Protein AF-A0A174BM18-F1 (afdb_monomer)

Structure (mmCIF, N/CA/C/O backbone):
data_AF-A0A174BM18-F1
#
_entry.id   AF-A0A174BM18-F1
#
loop_
_atom_site.group_PDB
_atom_site.id
_atom_site.type_symbol
_atom_site.label_atom_id
_atom_site.label_alt_id
_atom_site.label_comp_id
_atom_site.label_asym_id
_atom_site.label_entity_id
_atom_site.label_seq_id
_atom_site.pdbx_PDB_ins_code
_atom_site.Cartn_x
_atom_site.Cartn_y
_atom_site.Cartn_z
_atom_site.occupancy
_atom_site.B_iso_or_equiv
_atom_site.auth_seq_id
_atom_site.auth_comp_id
_atom_site.auth_asym_id
_atom_site.auth_atom_id
_atom_site.pdbx_PDB_model_num
ATOM 1 N N . MET A 1 1 ? 0.375 -16.760 -6.062 1.00 63.59 1 MET A N 1
ATOM 2 C CA . MET A 1 1 ? 1.488 -16.705 -7.031 1.00 63.59 1 MET A CA 1
ATOM 3 C C . MET A 1 1 ? 2.164 -18.057 -6.962 1.00 63.59 1 MET A C 1
ATOM 5 O O . MET A 1 1 ? 2.855 -18.266 -5.986 1.00 63.59 1 MET A O 1
ATOM 9 N N . GLY A 1 2 ? 1.815 -19.009 -7.836 1.00 88.06 2 GLY A N 1
ATOM 10 C CA . GLY A 1 2 ? 2.259 -20.410 -7.737 1.00 88.06 2 GLY A CA 1
ATOM 11 C C . GLY A 1 2 ? 3.780 -20.562 -7.836 1.00 88.06 2 GLY A C 1
ATOM 12 O O . GLY A 1 2 ? 4.500 -20.270 -6.893 1.00 88.06 2 GLY A O 1
ATOM 13 N N . PHE A 1 3 ? 4.284 -21.011 -8.983 1.00 93.38 3 PHE A N 1
ATOM 14 C CA . PHE A 1 3 ? 5.733 -21.084 -9.220 1.00 93.38 3 PHE A CA 1
ATOM 15 C C . PHE A 1 3 ? 6.345 -19.746 -9.681 1.00 93.38 3 PHE A C 1
ATOM 17 O O . PHE A 1 3 ? 7.560 -19.579 -9.636 1.00 93.38 3 PHE A O 1
ATOM 24 N N . TRP A 1 4 ? 5.513 -18.793 -10.113 1.00 95.06 4 TRP A N 1
ATOM 25 C CA . TRP A 1 4 ? 5.937 -17.476 -10.591 1.00 95.06 4 TRP A CA 1
ATOM 26 C C . TRP A 1 4 ? 6.432 -16.577 -9.456 1.00 95.06 4 TRP A C 1
ATOM 28 O O . TRP A 1 4 ? 5.711 -16.346 -8.477 1.00 95.06 4 TRP A O 1
ATOM 38 N N . ARG A 1 5 ? 7.631 -16.007 -9.616 1.00 94.12 5 ARG A N 1
ATOM 39 C CA . ARG A 1 5 ? 8.159 -14.964 -8.725 1.00 94.12 5 ARG A CA 1
ATOM 40 C C . ARG A 1 5 ? 7.584 -13.606 -9.120 1.00 94.12 5 ARG A C 1
ATOM 42 O O . ARG A 1 5 ? 7.192 -13.394 -10.262 1.00 94.12 5 ARG A O 1
ATOM 49 N N . ALA A 1 6 ? 7.594 -12.649 -8.191 1.00 93.06 6 ALA A N 1
ATOM 50 C CA . ALA A 1 6 ? 7.151 -11.279 -8.476 1.00 93.06 6 ALA A CA 1
ATOM 51 C C . ALA A 1 6 ? 7.909 -10.657 -9.658 1.00 93.06 6 ALA A C 1
ATOM 53 O O . ALA A 1 6 ? 7.301 -10.031 -10.516 1.00 93.06 6 ALA A O 1
ATOM 54 N N . GLN A 1 7 ? 9.2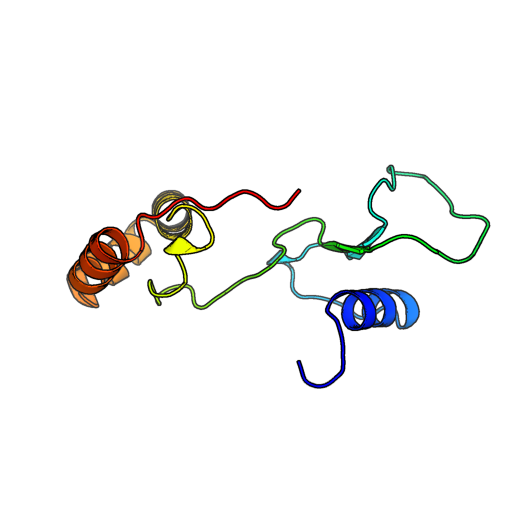13 -10.920 -9.750 1.00 94.44 7 GLN A N 1
ATOM 55 C CA . GLN A 1 7 ? 10.038 -10.446 -10.857 1.00 94.44 7 GLN A CA 1
ATOM 56 C C . GLN A 1 7 ? 9.664 -11.071 -12.201 1.00 94.44 7 GLN A C 1
ATOM 58 O O . GLN A 1 7 ? 9.742 -10.396 -13.220 1.00 94.44 7 GLN A O 1
ATOM 63 N N . ASP A 1 8 ? 9.208 -12.326 -12.218 1.00 94.38 8 ASP A N 1
ATOM 64 C CA . ASP A 1 8 ? 8.756 -12.947 -13.463 1.00 94.38 8 ASP A CA 1
ATOM 65 C C . ASP A 1 8 ? 7.473 -12.280 -13.971 1.00 94.38 8 ASP A C 1
ATOM 67 O O . ASP A 1 8 ? 7.333 -12.052 -15.168 1.00 94.38 8 ASP A O 1
ATOM 71 N N . VAL A 1 9 ? 6.568 -11.918 -13.054 1.00 94.50 9 VAL A N 1
ATOM 72 C CA . VAL A 1 9 ? 5.3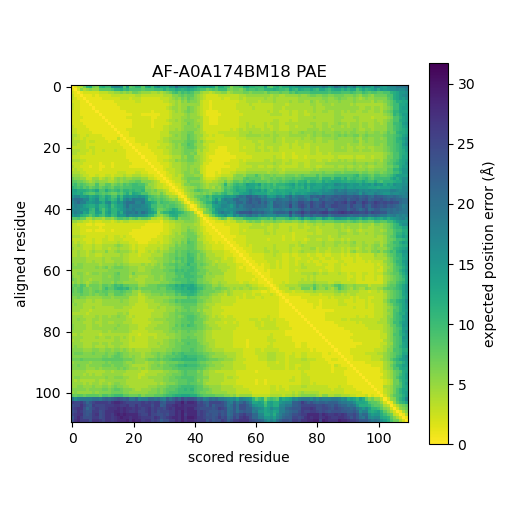37 -11.188 -13.383 1.00 94.50 9 VAL A CA 1
ATOM 73 C C . VAL A 1 9 ? 5.654 -9.779 -13.884 1.00 94.50 9 VAL A C 1
ATOM 75 O O . VAL A 1 9 ? 5.151 -9.394 -14.932 1.00 94.50 9 VAL A O 1
ATOM 78 N N . LEU A 1 10 ? 6.515 -9.029 -13.187 1.00 94.38 10 LEU A N 1
ATOM 79 C CA . LEU A 1 10 ? 6.898 -7.671 -13.597 1.00 94.38 10 LEU A CA 1
ATOM 80 C C . LEU A 1 10 ? 7.617 -7.655 -14.950 1.00 94.38 10 LEU A C 1
ATOM 82 O O . LEU A 1 10 ? 7.286 -6.838 -15.806 1.00 94.38 10 LEU A O 1
ATOM 86 N N . ARG A 1 11 ? 8.547 -8.591 -15.172 1.00 93.38 11 ARG A N 1
ATOM 87 C CA . ARG A 1 11 ? 9.217 -8.750 -16.468 1.00 93.38 11 ARG A CA 1
ATOM 88 C C . ARG A 1 11 ? 8.206 -9.038 -17.576 1.00 93.38 11 ARG A C 1
ATOM 90 O O . ARG A 1 11 ? 8.243 -8.390 -18.615 1.00 93.38 11 ARG A O 1
ATOM 97 N N . TYR A 1 12 ? 7.268 -9.954 -17.335 1.00 94.00 12 TYR A N 1
ATOM 98 C CA . TYR A 1 12 ? 6.230 -10.283 -18.309 1.00 94.00 12 TYR A CA 1
ATOM 99 C C . TYR A 1 12 ? 5.331 -9.081 -18.642 1.00 94.00 12 TYR A C 1
ATOM 101 O O . TYR A 1 12 ? 4.996 -8.879 -19.807 1.00 94.00 12 TYR A O 1
ATOM 109 N N . THR A 1 13 ? 4.981 -8.254 -17.651 1.00 94.62 13 THR A N 1
ATOM 110 C CA . THR A 1 13 ? 4.234 -7.004 -17.860 1.00 94.62 13 THR A CA 1
ATOM 111 C C . THR A 1 13 ? 4.955 -6.069 -18.832 1.00 94.62 13 THR A C 1
ATOM 113 O O . THR A 1 13 ? 4.318 -5.559 -19.751 1.00 94.62 13 THR A O 1
ATOM 116 N N . VAL A 1 14 ? 6.271 -5.882 -18.676 1.00 91.94 14 VAL A N 1
ATOM 117 C CA . VAL A 1 14 ? 7.081 -5.026 -19.563 1.00 91.94 14 VAL A CA 1
ATOM 118 C C . VAL A 1 14 ? 7.212 -5.641 -20.958 1.00 91.94 14 VAL A C 1
ATOM 120 O O . VAL A 1 14 ? 6.930 -4.976 -21.952 1.00 91.94 14 VAL A O 1
ATOM 123 N N . GLU A 1 15 ? 7.576 -6.925 -21.046 1.00 91.81 15 GLU A N 1
ATOM 124 C CA . GLU A 1 15 ? 7.758 -7.646 -22.318 1.00 91.81 15 GLU A CA 1
ATOM 125 C C . GLU A 1 15 ? 6.486 -7.684 -23.174 1.00 91.81 15 GLU A C 1
ATOM 127 O O . GLU A 1 15 ? 6.556 -7.702 -24.404 1.00 91.81 15 GLU A O 1
ATOM 132 N N . LYS A 1 16 ? 5.318 -7.737 -22.528 1.00 95.62 16 LYS A N 1
ATOM 133 C CA . LYS A 1 16 ? 4.009 -7.766 -23.191 1.00 95.62 16 LYS A CA 1
ATOM 134 C C . LYS A 1 16 ? 3.308 -6.415 -23.228 1.00 95.62 16 LYS A C 1
ATOM 136 O O . LYS A 1 16 ? 2.200 -6.361 -23.750 1.00 95.62 16 LYS A O 1
ATOM 141 N N . GLN A 1 17 ? 3.941 -5.362 -22.708 1.00 93.19 17 GLN A N 1
ATOM 142 C CA . GLN A 1 17 ? 3.388 -4.007 -22.650 1.00 93.19 17 GLN A CA 1
ATOM 143 C C . GLN A 1 17 ? 1.970 -3.984 -22.057 1.00 93.19 17 GLN A C 1
ATOM 145 O O . GLN A 1 17 ? 1.053 -3.381 -22.609 1.00 93.19 17 GLN A O 1
ATOM 150 N N . LEU A 1 18 ? 1.777 -4.703 -20.948 1.00 96.12 18 LEU A N 1
ATOM 151 C CA . LEU A 1 18 ? 0.481 -4.775 -20.281 1.00 96.12 18 LEU A CA 1
ATOM 152 C C . LEU A 1 18 ? 0.244 -3.517 -19.452 1.00 96.12 18 LEU A C 1
ATOM 154 O O . LEU A 1 18 ? 1.114 -3.083 -18.696 1.00 96.12 18 LEU A O 1
ATOM 158 N N . GLU A 1 19 ? -0.972 -2.993 -19.531 1.00 96.06 19 GLU A N 1
ATOM 159 C CA . GLU A 1 19 ? -1.427 -1.949 -18.624 1.00 96.06 19 GLU A CA 1
ATOM 160 C C . GLU A 1 19 ? -1.580 -2.510 -17.204 1.00 96.06 19 GLU A C 1
ATOM 162 O O . GLU A 1 19 ? -2.103 -3.610 -16.993 1.00 96.06 19 GLU A O 1
ATOM 167 N N . ILE A 1 20 ? -1.125 -1.738 -16.218 1.00 96.38 20 ILE A N 1
ATOM 168 C CA . ILE A 1 20 ? -1.308 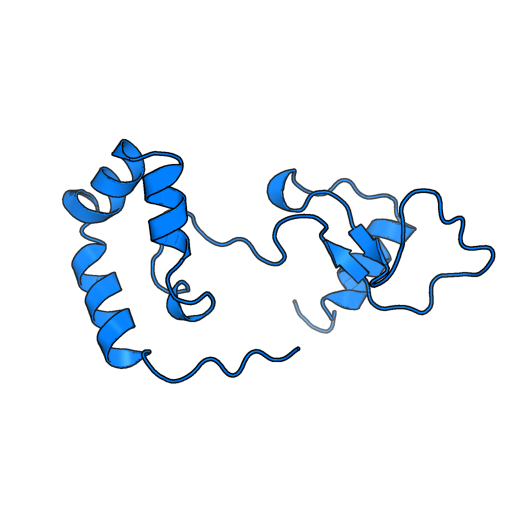-2.037 -14.797 1.00 96.38 20 ILE A CA 1
ATOM 169 C C . ILE A 1 20 ? -2.197 -0.979 -14.155 1.00 96.38 20 ILE A C 1
ATOM 171 O O . ILE A 1 20 ? -2.342 0.128 -14.664 1.00 96.38 20 ILE A O 1
ATOM 175 N N . ALA A 1 21 ? -2.816 -1.323 -13.025 1.00 96.44 21 ALA A N 1
ATOM 176 C CA . ALA A 1 21 ? -3.696 -0.387 -12.341 1.00 96.44 21 ALA A CA 1
ATOM 177 C C . ALA A 1 21 ? -2.930 0.860 -11.865 1.00 96.44 21 ALA A C 1
ATOM 179 O O . ALA A 1 21 ? -1.813 0.755 -11.356 1.00 96.44 21 ALA A O 1
ATOM 180 N N . GLU A 1 22 ? -3.589 2.015 -11.955 1.00 96.19 22 GLU A N 1
ATOM 181 C CA . GLU A 1 22 ? -3.036 3.340 -11.641 1.00 96.19 22 GLU A CA 1
ATOM 182 C C . GLU A 1 22 ? -2.216 3.409 -10.336 1.00 96.19 22 GLU A C 1
ATOM 184 O O . GLU A 1 22 ? -1.124 3.975 -10.373 1.00 96.19 22 GLU A O 1
ATOM 189 N N . PRO A 1 23 ? -2.626 2.801 -9.197 1.00 94.88 23 PRO A N 1
ATOM 190 C CA . PRO A 1 23 ? -1.854 2.905 -7.954 1.00 94.88 23 PRO A CA 1
ATOM 191 C C . PRO A 1 23 ? -0.432 2.332 -8.034 1.00 94.88 23 PRO A C 1
ATOM 193 O O . PRO A 1 23 ? 0.416 2.676 -7.211 1.00 94.88 23 PRO A O 1
ATOM 196 N N . TYR A 1 24 ? -0.169 1.439 -8.990 1.00 96.12 24 TYR A N 1
ATOM 197 C CA . TYR A 1 24 ? 1.154 0.859 -9.212 1.00 96.12 24 TYR A CA 1
ATOM 198 C C . TYR A 1 24 ? 2.041 1.745 -10.105 1.00 96.12 24 TYR A C 1
ATOM 200 O O . TYR A 1 24 ? 3.262 1.596 -10.082 1.00 96.12 24 TYR A O 1
ATOM 208 N N . GLY A 1 25 ? 1.465 2.692 -10.850 1.00 95.56 25 GLY A N 1
ATO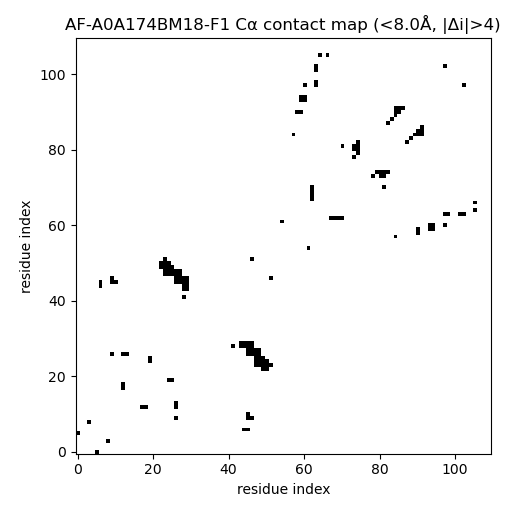M 209 C CA . GLY A 1 25 ? 2.193 3.536 -11.796 1.00 95.56 25 GLY A CA 1
ATOM 210 C C . GLY A 1 25 ? 2.719 2.738 -12.990 1.00 95.56 25 GLY A C 1
ATOM 211 O O . GLY A 1 25 ? 1.947 2.132 -13.724 1.00 95.56 25 GLY A O 1
ATOM 212 N N . GLU A 1 26 ? 4.037 2.731 -13.169 1.00 93.56 26 GLU A N 1
ATOM 213 C CA . GLU A 1 26 ? 4.743 2.048 -14.258 1.00 93.56 26 GLU A CA 1
ATOM 214 C C . GLU A 1 26 ? 5.707 0.994 -13.705 1.00 93.56 26 GLU A C 1
ATOM 216 O O . GLU A 1 26 ? 6.200 1.117 -12.581 1.00 93.56 26 GLU A O 1
ATOM 221 N N . VAL A 1 27 ? 6.015 -0.034 -14.500 1.00 93.56 27 VAL A N 1
ATOM 222 C CA . VAL A 1 27 ? 7.078 -0.995 -14.174 1.00 93.56 27 VAL A CA 1
ATOM 223 C C . VAL A 1 27 ? 8.390 -0.509 -14.779 1.00 93.56 27 VAL A C 1
ATOM 225 O O . VAL A 1 27 ? 8.515 -0.419 -15.996 1.00 93.56 27 VAL A O 1
ATOM 228 N N . VAL A 1 28 ? 9.373 -0.228 -13.926 1.00 91.62 28 VAL A N 1
ATOM 229 C CA . VAL A 1 28 ? 10.695 0.280 -14.322 1.00 91.62 28 VAL A CA 1
ATOM 230 C C . VAL A 1 28 ? 11.804 -0.612 -13.787 1.00 91.62 28 VAL A C 1
ATOM 232 O O . VAL A 1 28 ? 11.644 -1.278 -12.757 1.00 91.62 28 VAL A O 1
ATOM 235 N N . GLU A 1 29 ? 12.951 -0.612 -14.458 1.00 91.12 29 GLU A N 1
ATOM 236 C CA . GLU A 1 29 ? 14.140 -1.270 -13.926 1.00 91.12 29 GLU A CA 1
ATOM 237 C C . GLU A 1 29 ? 14.651 -0.524 -12.690 1.00 91.12 29 GLU A C 1
ATOM 239 O O . GLU A 1 29 ? 14.649 0.711 -12.611 1.00 91.12 29 GLU A O 1
ATOM 244 N N . VAL A 1 30 ? 15.110 -1.269 -11.686 1.00 89.75 30 VAL A N 1
ATOM 245 C CA . VAL A 1 30 ? 15.722 -0.666 -10.503 1.00 89.75 30 VAL A CA 1
ATOM 246 C C . VAL A 1 30 ? 17.006 0.054 -10.914 1.00 89.75 30 VAL A C 1
ATOM 248 O O . VAL A 1 30 ? 17.950 -0.561 -11.399 1.00 89.75 30 VAL A O 1
ATOM 251 N N . GLY A 1 31 ? 17.041 1.368 -10.681 1.00 85.12 31 GLY A N 1
ATOM 252 C CA . GLY A 1 31 ? 18.168 2.230 -11.045 1.00 85.12 31 GLY A CA 1
ATOM 253 C C . GLY A 1 31 ? 18.018 2.932 -12.396 1.00 85.12 31 GLY A C 1
ATOM 254 O O . GLY A 1 31 ? 18.888 3.726 -12.743 1.00 85.12 31 GLY A O 1
ATOM 255 N N . GLN A 1 32 ? 16.923 2.694 -13.125 1.00 82.12 32 GLN A N 1
ATOM 256 C CA . GLN A 1 32 ? 16.620 3.423 -14.351 1.00 82.12 32 GLN A CA 1
ATOM 257 C C . GLN A 1 32 ? 16.386 4.908 -14.058 1.00 82.12 32 GLN A C 1
ATOM 259 O O . GLN A 1 32 ? 15.635 5.262 -13.143 1.00 82.12 32 GLN A O 1
ATOM 264 N N . VAL A 1 33 ? 17.014 5.774 -14.852 1.00 80.62 33 VAL A N 1
ATOM 265 C CA . VAL A 1 33 ? 16.792 7.225 -14.805 1.00 80.62 33 VAL A CA 1
ATOM 266 C C . VAL A 1 33 ? 15.919 7.688 -15.976 1.00 80.62 33 VAL A C 1
ATOM 268 O O . VAL A 1 33 ? 15.953 7.072 -17.047 1.00 80.62 33 VAL A O 1
ATOM 271 N N . PRO A 1 34 ? 15.139 8.774 -15.817 1.00 78.12 34 PRO A N 1
ATOM 272 C CA . PRO A 1 34 ? 14.361 9.338 -16.917 1.00 78.12 34 PRO A CA 1
ATOM 273 C C . PRO A 1 34 ? 15.241 9.631 -18.141 1.00 78.12 34 PRO A C 1
ATOM 275 O O . PRO A 1 34 ? 16.292 10.256 -18.019 1.00 78.12 34 PRO A O 1
ATOM 278 N N . GLY A 1 35 ? 14.817 9.171 -19.322 1.00 76.31 35 GLY A N 1
ATOM 279 C CA . GLY A 1 35 ? 15.551 9.358 -20.582 1.00 76.31 35 GLY A CA 1
ATOM 280 C C . GLY A 1 35 ? 16.656 8.330 -20.861 1.00 76.31 35 GLY A C 1
ATOM 281 O O . GLY A 1 35 ? 17.310 8.411 -21.899 1.00 76.31 35 GLY A O 1
ATOM 282 N N . GLN A 1 36 ? 16.866 7.349 -19.981 1.00 77.06 36 GLN A N 1
ATOM 283 C CA . GLN A 1 36 ? 17.790 6.248 -20.241 1.00 77.06 36 GLN A CA 1
ATOM 284 C C . GLN A 1 36 ? 17.199 5.276 -21.275 1.00 77.06 36 GLN A C 1
ATOM 286 O O . GLN A 1 36 ? 16.238 4.567 -20.984 1.00 77.06 36 GLN A O 1
ATOM 291 N N . MET A 1 37 ? 17.801 5.203 -22.467 1.00 65.94 37 MET A N 1
ATOM 292 C CA . MET A 1 37 ? 17.565 4.107 -23.413 1.00 65.94 37 MET A CA 1
ATOM 293 C C . MET A 1 37 ? 18.526 2.951 -23.114 1.00 65.94 37 MET A C 1
ATOM 295 O O . MET A 1 37 ? 19.743 3.088 -23.249 1.00 65.94 37 MET A O 1
ATOM 299 N N . GLY A 1 38 ? 17.983 1.799 -22.723 1.00 63.59 38 GLY A N 1
ATOM 300 C 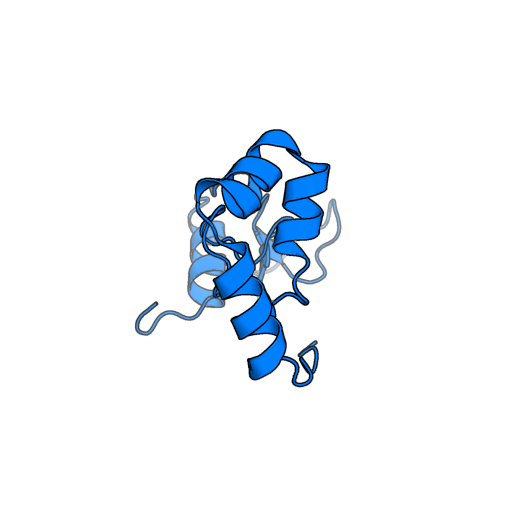CA . GLY A 1 38 ? 18.746 0.558 -22.613 1.00 63.59 38 GLY A CA 1
ATOM 301 C C . GLY A 1 38 ? 19.074 0.009 -24.002 1.00 63.59 38 GLY A C 1
ATOM 302 O O . GLY A 1 38 ? 18.181 -0.410 -24.729 1.00 63.59 38 GLY A O 1
ATOM 303 N N . GLY A 1 39 ? 20.354 0.013 -24.385 1.00 57.31 39 GLY A N 1
ATOM 304 C CA . GLY A 1 39 ? 20.826 -0.576 -25.649 1.00 57.31 39 GLY A CA 1
ATOM 305 C C . GLY A 1 39 ? 20.931 -2.108 -25.637 1.00 57.31 39 GLY A C 1
ATOM 306 O O . GLY A 1 39 ? 21.277 -2.705 -26.651 1.00 57.31 39 GLY A O 1
ATOM 307 N N . PHE A 1 40 ? 20.651 -2.741 -24.496 1.00 60.31 40 PHE A N 1
ATOM 308 C CA . PHE A 1 40 ? 20.706 -4.185 -24.275 1.00 60.31 40 PHE A CA 1
ATOM 309 C C . PHE A 1 40 ? 19.448 -4.648 -23.532 1.00 60.31 40 PHE A C 1
ATOM 311 O O . PHE A 1 40 ? 18.850 -3.841 -22.816 1.00 60.31 40 PHE A O 1
ATOM 318 N N . PRO A 1 41 ? 19.037 -5.922 -23.680 1.00 59.81 41 PRO A N 1
ATOM 319 C CA . PRO A 1 41 ? 17.921 -6.461 -22.915 1.00 59.81 41 PRO A CA 1
ATOM 320 C C . PRO A 1 41 ? 18.186 -6.306 -21.414 1.00 59.81 41 PRO A C 1
ATOM 322 O O . PRO A 1 41 ? 19.270 -6.632 -20.929 1.00 59.81 41 PRO A O 1
ATOM 325 N N . SER A 1 42 ? 17.183 -5.786 -20.709 1.00 63.88 42 SER A N 1
ATOM 326 C CA . SER A 1 42 ? 17.160 -5.639 -19.257 1.00 63.88 42 SER A CA 1
ATOM 327 C C . SER A 1 42 ? 17.614 -6.917 -18.552 1.00 63.88 42 SER A C 1
ATOM 329 O O . SER A 1 42 ? 17.003 -7.975 -18.713 1.00 63.88 42 SER A O 1
ATOM 331 N N . CYS A 1 43 ? 18.659 -6.812 -17.733 1.00 66.88 43 CYS A N 1
ATOM 332 C CA . CYS A 1 43 ? 19.102 -7.890 -16.842 1.00 66.88 43 CYS A CA 1
ATOM 333 C C . CYS A 1 43 ? 18.818 -7.581 -15.360 1.00 66.88 43 CYS A C 1
ATOM 335 O O . CYS A 1 43 ? 19.162 -8.384 -14.490 1.00 66.88 43 CYS A O 1
ATOM 337 N N . GLY A 1 44 ? 18.247 -6.410 -15.060 1.00 80.88 44 GLY A N 1
ATOM 338 C CA . GLY A 1 44 ? 18.023 -5.922 -13.701 1.00 80.88 44 GLY A CA 1
ATOM 339 C C . GLY A 1 44 ? 16.676 -6.349 -13.104 1.00 80.88 44 GLY A C 1
ATOM 340 O O . GLY A 1 44 ? 15.769 -6.765 -13.824 1.00 80.88 44 GLY A O 1
ATOM 341 N N . PRO A 1 45 ? 16.514 -6.261 -11.771 1.00 91.81 45 PRO A N 1
ATOM 342 C CA . PRO A 1 45 ? 15.205 -6.405 -11.149 1.00 91.81 45 PRO A CA 1
ATOM 343 C C . PRO A 1 45 ? 14.301 -5.221 -11.520 1.00 91.81 45 PRO A C 1
ATOM 345 O O . PRO A 1 45 ? 14.767 -4.094 -11.691 1.00 91.81 45 PRO A O 1
ATOM 348 N N . PHE A 1 46 ? 12.998 -5.469 -11.576 1.00 93.00 46 PHE A N 1
ATOM 349 C CA . PHE A 1 46 ? 11.968 -4.465 -11.820 1.00 93.00 46 PHE A CA 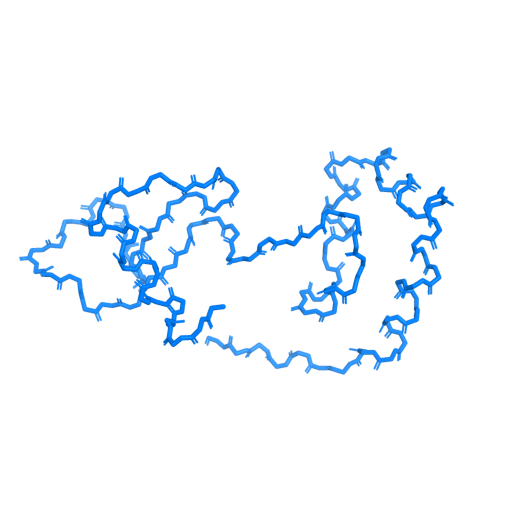1
ATOM 350 C C . PHE A 1 46 ? 11.266 -4.053 -10.526 1.00 93.00 46 PHE A C 1
ATOM 352 O O . PHE A 1 46 ? 11.204 -4.819 -9.554 1.00 93.00 46 PHE A O 1
ATOM 359 N N . LYS A 1 47 ? 10.685 -2.852 -10.536 1.00 94.44 47 LYS A N 1
ATOM 360 C CA . LYS A 1 47 ? 9.791 -2.344 -9.490 1.00 94.44 47 LYS A CA 1
ATOM 361 C C . LYS A 1 47 ? 8.664 -1.507 -10.087 1.00 94.44 47 LYS A C 1
ATOM 363 O O . LYS A 1 47 ? 8.810 -0.944 -11.168 1.00 94.44 47 LYS A O 1
ATOM 368 N N . CYS A 1 48 ? 7.576 -1.376 -9.340 1.00 95.62 48 CYS A N 1
ATOM 369 C CA . CYS A 1 48 ? 6.548 -0.381 -9.632 1.00 95.62 48 CYS A CA 1
ATOM 370 C C . CYS A 1 48 ? 7.052 1.022 -9.243 1.00 95.62 48 CYS A C 1
ATOM 372 O O . CYS A 1 48 ? 7.797 1.154 -8.267 1.00 95.62 48 CYS A O 1
ATOM 374 N N . THR A 1 49 ? 6.667 2.071 -9.967 1.00 94.69 49 THR A N 1
ATOM 375 C CA . THR A 1 49 ? 6.967 3.462 -9.574 1.00 94.69 49 THR A CA 1
ATOM 376 C C . THR A 1 49 ? 6.058 3.953 -8.448 1.00 94.69 49 THR A C 1
ATOM 378 O O . THR A 1 49 ? 6.473 4.809 -7.668 1.00 94.69 49 THR A O 1
ATOM 381 N N . GLY A 1 50 ? 4.852 3.388 -8.338 1.00 94.81 50 GLY A N 1
ATOM 382 C CA . GLY A 1 50 ? 3.909 3.624 -7.249 1.00 94.81 50 GLY A CA 1
ATOM 383 C C . GLY A 1 50 ? 3.990 2.569 -6.140 1.00 94.81 50 GLY A C 1
ATOM 384 O O . GLY A 1 50 ? 5.065 2.178 -5.672 1.00 94.81 50 GLY A O 1
ATOM 385 N N . GLU A 1 51 ? 2.823 2.099 -5.701 1.00 92.94 51 GLU A N 1
ATOM 386 C CA . GLU A 1 51 ? 2.706 1.078 -4.660 1.00 92.94 51 GLU A CA 1
ATOM 387 C C . GLU A 1 51 ? 3.360 -0.241 -5.089 1.00 92.94 51 GLU A C 1
ATOM 389 O O . GLU A 1 51 ? 3.163 -0.710 -6.203 1.00 92.94 51 GLU A O 1
ATOM 394 N N . GLN A 1 52 ? 4.100 -0.901 -4.194 1.00 90.75 52 GLN A N 1
ATOM 395 C CA . GLN A 1 52 ? 4.633 -2.249 -4.474 1.00 90.75 52 GLN A CA 1
ATOM 396 C C . GLN A 1 52 ? 3.600 -3.340 -4.187 1.00 90.75 52 GLN A C 1
ATOM 398 O O . GLN A 1 52 ? 3.626 -4.432 -4.757 1.00 90.75 52 GLN A O 1
ATOM 403 N N . ARG A 1 53 ? 2.688 -3.059 -3.254 1.00 87.12 53 ARG A N 1
ATOM 404 C CA . ARG A 1 53 ? 1.635 -3.976 -2.841 1.00 87.12 53 ARG A CA 1
ATOM 405 C C . ARG A 1 53 ? 0.467 -3.188 -2.288 1.00 87.12 53 ARG A C 1
ATOM 407 O O . ARG A 1 53 ? 0.605 -2.483 -1.296 1.00 87.12 53 ARG A O 1
ATOM 414 N N . THR A 1 54 ? -0.699 -3.391 -2.875 1.00 88.75 54 THR A N 1
ATOM 415 C CA . THR A 1 54 ? -1.956 -2.912 -2.312 1.00 88.75 54 THR A CA 1
ATOM 416 C C . THR A 1 54 ? -2.677 -4.070 -1.627 1.00 88.75 54 THR A C 1
ATOM 418 O O . THR A 1 54 ? -2.421 -5.251 -1.883 1.00 88.75 54 THR A O 1
ATOM 421 N N . GLY A 1 55 ? -3.556 -3.728 -0.696 1.00 87.38 55 GLY A N 1
ATOM 422 C CA . GLY A 1 55 ? -4.440 -4.671 -0.029 1.00 87.38 55 GLY A CA 1
ATOM 423 C C . GLY A 1 55 ? -5.838 -4.084 0.074 1.00 87.38 55 GLY A C 1
ATOM 424 O O . GLY A 1 55 ? -6.094 -2.975 -0.389 1.00 87.38 55 GLY A O 1
ATOM 425 N N . CYS A 1 56 ? -6.746 -4.817 0.714 1.00 89.94 56 CYS A N 1
ATOM 426 C CA . CYS A 1 56 ? -8.077 -4.297 1.007 1.00 89.94 56 CYS A CA 1
ATOM 427 C C . CYS A 1 56 ? -7.974 -2.987 1.805 1.00 89.94 56 CYS A C 1
ATOM 429 O O . CYS A 1 56 ? -7.246 -2.925 2.798 1.00 89.94 56 CYS A O 1
ATOM 431 N N . LEU A 1 57 ? -8.717 -1.962 1.381 1.00 89.88 57 LEU A N 1
ATOM 432 C CA . LEU A 1 57 ? -8.751 -0.634 2.000 1.00 89.88 57 LEU A CA 1
ATOM 433 C C . LEU A 1 57 ? -9.274 -0.663 3.444 1.00 89.88 57 LEU A C 1
ATOM 435 O O . LEU A 1 57 ? -8.749 0.046 4.295 1.00 89.88 57 LEU A O 1
ATOM 439 N N . PHE A 1 58 ? -10.234 -1.541 3.730 1.00 92.06 58 PHE A N 1
ATOM 440 C CA . PHE A 1 58 ? -10.856 -1.706 5.047 1.00 92.06 58 PHE A CA 1
ATOM 441 C C . PHE A 1 58 ? -9.956 -2.558 5.953 1.00 92.06 58 PHE A C 1
ATOM 443 O O . PHE A 1 58 ? -9.269 -2.045 6.821 1.00 92.06 58 PHE A O 1
ATOM 450 N N . CYS A 1 59 ? -9.713 -3.815 5.576 1.00 90.81 59 CYS A N 1
ATOM 451 C CA . CYS A 1 59 ? -9.038 -4.821 6.406 1.00 90.81 59 CYS A CA 1
ATOM 452 C C . CYS A 1 59 ? -7.741 -4.367 7.131 1.00 90.81 59 CYS A C 1
ATOM 454 O O . CYS A 1 59 ? -6.719 -4.117 6.477 1.00 90.81 59 CYS A O 1
ATOM 456 N N . PRO A 1 60 ? -7.696 -4.353 8.476 1.00 90.50 60 PRO A N 1
ATOM 457 C CA . PRO A 1 60 ? -6.506 -3.953 9.225 1.00 90.50 60 PRO A CA 1
ATOM 458 C C . PRO A 1 60 ? -5.423 -5.038 9.291 1.00 90.50 60 PRO A C 1
ATOM 460 O O . PRO A 1 60 ? -4.289 -4.731 9.632 1.00 90.50 60 PRO A O 1
ATOM 463 N N . VAL A 1 61 ? -5.716 -6.298 8.952 1.00 90.62 61 VAL A N 1
ATOM 4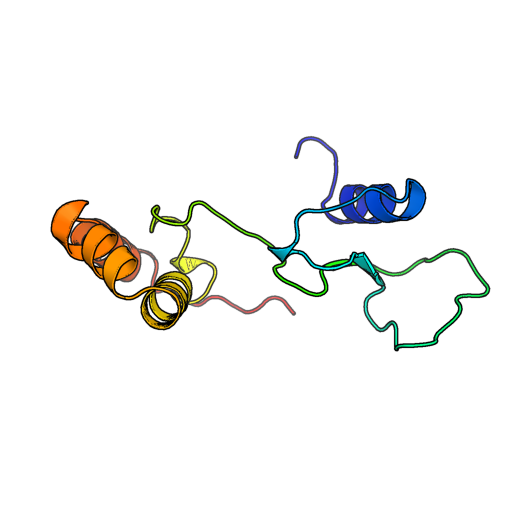64 C CA . VAL A 1 61 ? -4.837 -7.456 9.224 1.00 90.62 61 VAL A CA 1
ATOM 465 C C . VAL A 1 61 ? -3.404 -7.263 8.722 1.00 90.62 61 VAL A C 1
ATOM 467 O O . VAL A 1 61 ? -2.460 -7.520 9.461 1.00 90.62 61 VAL A O 1
ATOM 470 N N . GLY A 1 62 ? -3.224 -6.760 7.499 1.00 87.12 62 GLY A N 1
ATOM 471 C CA . GLY A 1 62 ? -1.902 -6.584 6.888 1.00 87.12 62 GLY A CA 1
ATOM 472 C C . GLY A 1 62 ? -1.130 -5.332 7.318 1.00 87.12 62 GLY A C 1
ATOM 473 O O . GLY A 1 62 ? -0.002 -5.154 6.872 1.00 87.12 62 GLY A O 1
ATOM 474 N N . CYS A 1 63 ? -1.697 -4.457 8.158 1.00 88.31 63 CYS A N 1
ATOM 475 C CA . CYS A 1 63 ? -1.092 -3.150 8.452 1.00 88.31 63 CYS A CA 1
ATOM 476 C C . CYS A 1 63 ? 0.252 -3.243 9.199 1.00 88.31 63 CYS A C 1
ATOM 478 O O . CYS A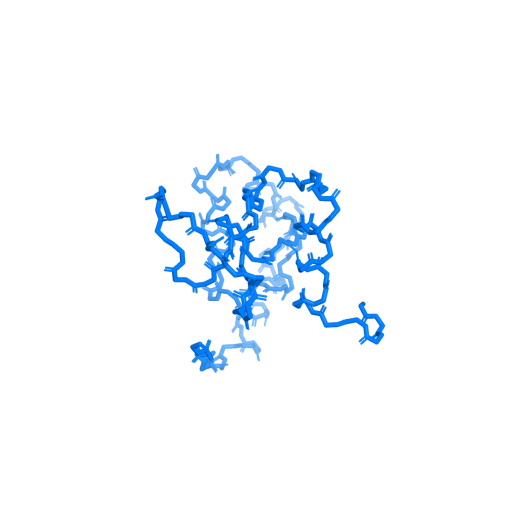 1 63 ? 1.100 -2.365 9.052 1.00 88.31 63 CYS A O 1
ATOM 480 N N . HIS A 1 64 ? 0.484 -4.332 9.935 1.00 86.38 64 HIS A N 1
ATOM 481 C CA . HIS A 1 64 ? 1.740 -4.584 10.644 1.00 86.38 64 HIS A CA 1
ATOM 482 C C . HIS A 1 64 ? 2.937 -4.816 9.703 1.00 86.38 64 HIS A C 1
ATOM 484 O O . HIS A 1 64 ? 4.079 -4.696 10.135 1.00 86.38 64 HIS A O 1
ATOM 490 N N . LEU A 1 65 ? 2.693 -5.117 8.421 1.00 85.38 65 LEU A N 1
ATOM 491 C CA . LEU A 1 65 ? 3.740 -5.284 7.406 1.00 85.38 65 LEU A CA 1
ATOM 492 C C . LEU A 1 65 ? 4.289 -3.941 6.895 1.00 85.38 65 LEU A C 1
ATOM 494 O O . LEU A 1 65 ? 5.334 -3.914 6.257 1.00 85.38 65 LEU A O 1
ATOM 498 N N . THR A 1 66 ? 3.583 -2.835 7.154 1.00 80.00 66 THR A N 1
ATOM 499 C CA . THR A 1 66 ? 3.906 -1.489 6.649 1.00 80.00 66 THR A CA 1
ATOM 500 C C . THR A 1 66 ? 3.888 -0.455 7.776 1.00 80.00 66 THR A C 1
ATOM 502 O O . THR A 1 66 ? 3.336 0.631 7.617 1.00 80.00 66 THR A O 1
ATOM 505 N N . SER A 1 67 ? 4.378 -0.821 8.965 1.00 81.56 67 SER A N 1
ATOM 506 C CA . SER A 1 67 ? 4.445 0.078 10.132 1.00 81.56 67 SER A CA 1
ATOM 507 C C . SER A 1 67 ? 3.121 0.777 10.481 1.00 81.56 67 SER A C 1
ATOM 509 O O . SER A 1 67 ? 3.119 1.891 10.992 1.00 81.56 67 SER A O 1
ATOM 511 N N . PHE A 1 68 ? 1.981 0.127 10.215 1.00 83.44 68 PHE A N 1
ATOM 512 C CA . PHE A 1 68 ? 0.633 0.653 10.466 1.00 83.44 68 PHE A CA 1
ATOM 513 C C . PHE A 1 68 ? 0.273 1.936 9.682 1.00 83.44 68 PHE A C 1
ATOM 515 O O . PHE A 1 68 ? -0.790 2.520 9.900 1.00 83.44 68 PHE A O 1
ATOM 522 N N . GLU A 1 69 ? 1.085 2.333 8.695 1.00 87.75 69 GLU A N 1
ATOM 523 C CA . GLU A 1 69 ? 0.910 3.570 7.917 1.00 87.75 69 GLU A CA 1
ATOM 524 C C . GLU A 1 69 ? -0.391 3.606 7.111 1.00 87.75 69 GLU A C 1
ATOM 526 O O . GLU A 1 69 ? -0.922 4.681 6.839 1.00 87.75 69 GLU A O 1
ATOM 531 N N . LYS A 1 70 ? -0.948 2.439 6.764 1.00 89.38 70 LYS A N 1
ATOM 532 C CA . LYS A 1 70 ? -2.186 2.309 5.984 1.00 89.38 70 LYS A CA 1
ATOM 533 C C . LYS A 1 70 ? -3.300 3.230 6.496 1.00 89.38 70 LYS A C 1
ATOM 535 O O . LYS A 1 70 ? -3.902 3.961 5.715 1.00 89.38 70 LYS A O 1
ATOM 540 N N . PHE A 1 71 ? -3.587 3.191 7.796 1.00 90.19 71 PHE A N 1
ATOM 541 C CA . PHE A 1 71 ? -4.703 3.950 8.363 1.00 90.19 71 PHE A CA 1
ATOM 542 C C . PHE A 1 71 ? -4.364 5.421 8.603 1.00 90.19 71 PHE A C 1
ATOM 544 O O . PHE A 1 71 ? -5.262 6.258 8.570 1.00 90.19 71 PHE A O 1
ATOM 551 N N . VAL A 1 72 ? -3.080 5.749 8.763 1.00 90.69 72 VAL A N 1
ATOM 552 C CA . VAL A 1 72 ? -2.604 7.140 8.761 1.00 90.69 72 VAL A CA 1
ATOM 553 C C . VAL A 1 72 ? -2.844 7.761 7.384 1.00 90.69 72 VAL A C 1
ATOM 555 O O . VAL A 1 72 ? -3.450 8.827 7.280 1.00 90.69 72 VAL A O 1
ATOM 558 N N . ARG A 1 73 ? -2.456 7.046 6.320 1.00 92.56 73 ARG A N 1
ATOM 559 C CA . ARG A 1 73 ? -2.688 7.446 4.927 1.00 92.56 73 ARG A CA 1
ATOM 560 C C . ARG A 1 73 ? -4.180 7.537 4.604 1.00 92.56 73 ARG A C 1
ATOM 562 O O . ARG A 1 73 ? -4.601 8.525 4.012 1.00 92.56 73 ARG A O 1
ATOM 569 N N . LEU A 1 74 ? -4.987 6.565 5.042 1.00 93.69 74 LEU A N 1
ATOM 570 C CA . LEU A 1 74 ? -6.442 6.589 4.849 1.00 93.69 74 LEU A CA 1
ATOM 571 C C . LEU A 1 74 ? -7.088 7.802 5.525 1.00 93.69 74 LEU A C 1
ATOM 573 O O . LEU A 1 74 ? -7.914 8.460 4.904 1.00 93.69 74 LEU A O 1
ATOM 577 N N . LYS A 1 75 ? -6.693 8.126 6.763 1.00 95.56 75 LYS A N 1
ATOM 578 C CA . LYS A 1 75 ? -7.220 9.290 7.486 1.00 95.56 75 LYS A CA 1
ATOM 579 C C . LYS A 1 75 ? -6.907 10.601 6.770 1.00 95.56 75 LYS A C 1
ATOM 581 O O . LYS A 1 75 ? -7.773 11.463 6.702 1.00 95.56 75 LYS A O 1
ATOM 586 N N . ALA A 1 76 ? -5.694 10.741 6.233 1.00 96.25 76 ALA A N 1
ATOM 587 C CA . ALA A 1 76 ? -5.304 11.920 5.463 1.00 96.25 76 ALA A CA 1
ATOM 588 C C . ALA A 1 76 ? -6.053 12.013 4.121 1.00 96.25 76 ALA A C 1
ATOM 590 O O . ALA A 1 76 ? -6.459 13.099 3.721 1.00 96.25 76 ALA A O 1
ATOM 591 N N . TYR A 1 77 ? -6.254 10.878 3.446 1.00 95.00 77 TYR A N 1
ATOM 592 C CA . TYR A 1 77 ? -6.926 10.813 2.148 1.00 95.00 77 TYR A CA 1
ATOM 593 C C . TYR A 1 77 ? -8.446 11.014 2.246 1.00 95.00 77 TYR A C 1
ATOM 595 O O . TYR A 1 77 ? -9.025 11.781 1.481 1.00 95.00 77 TYR A O 1
ATOM 603 N N . ASN A 1 78 ? -9.108 10.324 3.177 1.00 97.12 78 ASN A N 1
ATOM 604 C CA . ASN A 1 78 ? -10.553 10.392 3.375 1.00 97.12 78 ASN A CA 1
ATOM 605 C C . ASN A 1 78 ? -10.919 10.162 4.858 1.00 97.12 78 ASN A C 1
ATOM 607 O O . ASN A 1 78 ? -11.145 9.017 5.269 1.00 97.12 78 ASN A O 1
ATOM 611 N N . PRO A 1 79 ? -11.030 11.241 5.662 1.00 97.31 79 PRO A N 1
ATOM 612 C CA . PRO A 1 79 ? -11.351 11.150 7.086 1.00 97.31 79 PRO A CA 1
ATOM 613 C C . PRO A 1 79 ? -12.680 10.446 7.372 1.00 97.31 79 PRO A C 1
ATOM 615 O O . PRO A 1 79 ? -12.752 9.633 8.284 1.00 97.31 79 PRO A O 1
ATOM 618 N N . LYS A 1 80 ? -13.715 10.687 6.554 1.00 97.75 80 LYS A N 1
ATOM 619 C CA . LYS A 1 80 ? -15.035 10.060 6.745 1.00 97.75 80 LYS A CA 1
ATOM 620 C C . LYS A 1 80 ? -14.964 8.545 6.591 1.00 97.75 80 LYS A C 1
ATOM 622 O O . LYS A 1 80 ? -15.589 7.815 7.350 1.00 97.75 80 LYS A O 1
ATOM 627 N N . LEU A 1 81 ? -14.197 8.074 5.609 1.00 96.69 81 LEU A N 1
ATOM 628 C CA . LEU A 1 81 ? -14.009 6.644 5.393 1.00 96.69 81 LEU A CA 1
ATOM 629 C C . LEU A 1 81 ? -13.166 6.013 6.502 1.00 96.69 81 LEU A C 1
ATOM 631 O O . LEU A 1 81 ? -13.452 4.898 6.923 1.00 96.69 81 LEU A O 1
ATOM 635 N N . TYR A 1 82 ? -12.160 6.731 7.004 1.00 96.38 82 TYR A N 1
ATOM 636 C CA . TYR A 1 82 ? -11.421 6.307 8.189 1.00 96.38 82 TYR A CA 1
ATOM 637 C C . TYR A 1 82 ? -12.344 6.153 9.408 1.00 96.38 82 TYR A C 1
ATOM 639 O O . TYR A 1 82 ? -12.290 5.116 10.069 1.00 96.38 82 TYR A O 1
ATOM 647 N N . ASP A 1 83 ? -13.206 7.137 9.676 1.00 97.19 83 ASP A N 1
ATOM 648 C CA . ASP A 1 83 ? -14.153 7.095 10.795 1.00 97.19 83 ASP A CA 1
ATOM 649 C C . ASP A 1 83 ? -15.148 5.939 10.626 1.00 97.19 83 ASP A C 1
ATOM 651 O O . ASP A 1 83 ? -15.365 5.176 11.562 1.00 97.19 83 ASP A O 1
ATOM 655 N N . PHE A 1 84 ? -15.660 5.718 9.411 1.00 96.94 84 PHE A N 1
ATOM 656 C CA . PHE A 1 84 ? -16.495 4.557 9.097 1.00 96.94 84 PHE A CA 1
ATOM 657 C C . PHE A 1 84 ? -15.791 3.226 9.420 1.00 96.94 84 PHE A C 1
ATOM 659 O O . PHE A 1 84 ? -16.354 2.372 10.106 1.00 96.94 84 PHE A O 1
ATOM 666 N N . CYS A 1 85 ? -14.536 3.047 8.989 1.00 95.81 85 CYS A N 1
ATOM 667 C CA . CYS A 1 85 ? -13.751 1.849 9.308 1.00 95.81 85 CYS A CA 1
ATOM 668 C C . CYS A 1 85 ? -13.566 1.662 10.821 1.00 95.81 85 CYS A C 1
ATOM 670 O O . CYS A 1 85 ? -13.735 0.568 11.363 1.00 95.81 85 CYS A O 1
ATOM 672 N N . MET A 1 86 ? -13.191 2.734 11.513 1.00 95.25 86 MET A N 1
ATOM 673 C CA . MET A 1 86 ? -12.786 2.662 12.912 1.00 95.25 86 MET A CA 1
ATOM 674 C C . MET A 1 86 ? -13.974 2.555 13.869 1.00 95.25 86 MET A C 1
ATOM 676 O O . MET A 1 86 ? -13.910 1.773 14.822 1.00 95.25 86 MET A O 1
ATOM 680 N N . GLU A 1 87 ? -15.035 3.318 13.623 1.00 95.38 87 GLU A N 1
ATOM 681 C CA . GLU A 1 87 ? -16.194 3.428 14.510 1.00 95.38 87 GLU A CA 1
ATOM 682 C C . GLU A 1 87 ? -17.323 2.475 14.112 1.00 95.38 87 GLU A C 1
ATOM 684 O O . GLU A 1 87 ? -17.796 1.713 14.953 1.00 95.38 87 GLU A O 1
ATOM 689 N N . GLU A 1 88 ? -17.743 2.482 12.842 1.00 95.62 88 GLU A N 1
ATOM 690 C CA . GLU A 1 88 ? -18.949 1.764 12.400 1.00 95.62 88 GLU A CA 1
ATOM 691 C C . GLU A 1 88 ? -18.668 0.292 12.090 1.00 95.62 88 GLU A C 1
ATOM 693 O O . GLU A 1 88 ? -19.359 -0.595 12.591 1.00 95.62 88 GLU A O 1
ATOM 698 N N . LEU A 1 89 ? -17.606 0.008 11.327 1.00 95.12 89 LEU A N 1
ATOM 699 C CA . LEU A 1 89 ? -17.134 -1.366 11.110 1.00 95.12 89 LEU A CA 1
ATOM 700 C C . LEU A 1 89 ? -16.456 -1.955 12.359 1.00 95.12 89 LEU A C 1
ATOM 702 O O . LEU A 1 89 ? -16.243 -3.166 12.440 1.00 95.12 89 LEU A O 1
ATOM 706 N N . GLY A 1 90 ? -16.111 -1.117 13.342 1.00 93.75 90 GLY A N 1
ATOM 707 C CA . GLY A 1 90 ? -15.510 -1.544 14.604 1.00 93.75 90 GLY A CA 1
ATOM 708 C C . GLY A 1 90 ? -14.078 -2.072 14.471 1.00 93.75 90 GLY A C 1
ATOM 709 O O . GLY A 1 90 ? -13.617 -2.828 15.338 1.00 93.75 90 GLY A O 1
ATOM 710 N N . GLU A 1 91 ? -13.346 -1.682 13.420 1.00 95.25 91 GLU A N 1
ATOM 711 C CA . GLU A 1 91 ? -12.001 -2.201 13.143 1.00 95.25 91 GLU A CA 1
ATOM 712 C C . GLU A 1 91 ? -10.975 -1.827 14.221 1.00 95.25 91 GLU A C 1
ATOM 714 O O . GLU A 1 91 ? -9.966 -2.522 14.360 1.00 95.25 91 GLU A O 1
ATOM 719 N N . LYS A 1 92 ? -11.246 -0.807 15.051 1.00 94.00 92 LYS A N 1
ATOM 720 C CA . LYS A 1 92 ? -10.394 -0.410 16.188 1.00 94.00 92 LYS A CA 1
ATOM 721 C C . LYS A 1 92 ? -9.977 -1.586 17.063 1.00 94.00 92 LYS A C 1
ATOM 723 O O . LYS A 1 92 ? -8.803 -1.710 17.402 1.00 94.00 92 LYS A O 1
ATOM 728 N N . LYS A 1 93 ? -10.922 -2.467 17.415 1.00 94.81 93 LYS A N 1
ATOM 729 C CA . LYS A 1 93 ? -10.645 -3.620 18.292 1.00 94.81 93 LYS A CA 1
ATOM 730 C C . LYS A 1 93 ? -9.620 -4.558 17.658 1.00 94.81 93 LYS A C 1
ATOM 732 O O . LYS A 1 93 ? -8.698 -5.014 18.333 1.00 94.81 93 LYS A O 1
ATOM 737 N N . LEU A 1 94 ? -9.771 -4.818 16.360 1.00 93.75 94 LEU A N 1
ATOM 738 C CA . LEU A 1 94 ? -8.862 -5.671 15.607 1.00 93.75 94 LEU A CA 1
ATOM 739 C C . LEU A 1 94 ? -7.502 -4.992 15.409 1.00 93.75 94 LEU A C 1
ATOM 741 O O . LEU A 1 94 ? -6.476 -5.631 15.623 1.00 93.75 94 LEU A O 1
ATOM 745 N N . LEU A 1 95 ? -7.479 -3.699 15.078 1.00 92.56 95 LEU A N 1
ATOM 746 C CA . LEU A 1 95 ? -6.246 -2.927 14.937 1.00 92.56 95 LEU A CA 1
ATOM 747 C C . LEU A 1 95 ? -5.430 -2.918 16.237 1.00 9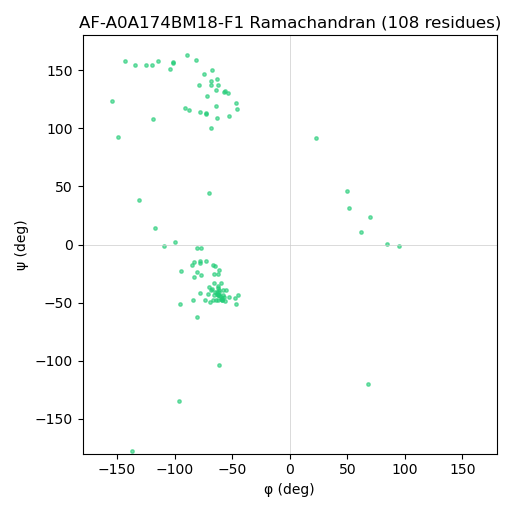2.56 95 LEU A C 1
ATOM 749 O O . LEU A 1 95 ? -4.245 -3.242 16.204 1.00 92.56 95 LEU A O 1
ATOM 753 N N . SER A 1 96 ? -6.059 -2.640 17.383 1.00 92.62 96 SER A N 1
ATOM 754 C CA . SER A 1 96 ? -5.394 -2.680 18.693 1.00 92.62 96 SER A CA 1
ATOM 755 C C . SER A 1 96 ? -4.887 -4.078 19.048 1.00 92.62 96 SER A C 1
ATOM 757 O O . SER A 1 96 ? -3.808 -4.222 19.625 1.00 92.62 96 SER A O 1
ATOM 759 N N . TRP A 1 97 ? -5.635 -5.128 18.693 1.00 93.81 97 TRP A N 1
ATOM 760 C CA . TRP A 1 97 ? -5.178 -6.503 18.886 1.00 93.81 97 TRP A CA 1
ATOM 761 C C . TRP A 1 97 ? -3.955 -6.814 18.014 1.00 93.81 97 TRP A C 1
ATOM 763 O O . TRP A 1 97 ? -2.983 -7.380 18.514 1.00 93.81 97 TRP A O 1
ATOM 773 N N . ILE A 1 98 ? -3.952 -6.404 16.743 1.00 92.19 98 ILE A N 1
ATOM 774 C CA . ILE A 1 98 ? -2.802 -6.583 15.845 1.00 92.19 98 ILE A CA 1
ATOM 775 C C . ILE A 1 98 ? -1.596 -5.815 16.378 1.00 92.19 98 ILE A C 1
ATOM 777 O O . ILE A 1 98 ? -0.514 -6.390 16.481 1.00 92.19 98 ILE A O 1
ATOM 781 N N . GLU A 1 99 ? -1.776 -4.551 16.764 1.00 88.69 99 GLU A N 1
ATOM 782 C CA . GLU A 1 99 ? -0.701 -3.732 17.319 1.00 88.69 99 GLU A CA 1
ATOM 783 C C . GLU A 1 99 ? -0.098 -4.391 18.557 1.00 88.69 99 GLU A C 1
ATOM 785 O O . GLU A 1 99 ? 1.116 -4.479 18.655 1.00 88.69 99 GLU A O 1
ATOM 790 N N . LYS A 1 100 ? -0.910 -4.941 19.465 1.00 90.19 100 LYS A N 1
ATOM 791 C CA . LYS A 1 100 ? -0.410 -5.637 20.659 1.00 90.19 100 LYS A CA 1
ATOM 792 C C . LYS A 1 100 ? 0.378 -6.913 20.335 1.00 90.19 100 LYS A C 1
ATOM 794 O O . LYS A 1 100 ? 1.376 -7.186 20.997 1.00 90.19 100 LYS A O 1
ATOM 799 N N . ASN A 1 101 ? -0.075 -7.708 19.366 1.00 91.38 101 ASN A N 1
ATOM 800 C CA . ASN A 1 101 ? 0.463 -9.054 19.124 1.00 91.38 101 ASN A CA 1
ATOM 801 C C . ASN A 1 101 ? 1.570 -9.100 18.058 1.00 91.38 101 ASN A C 1
ATOM 803 O O . ASN A 1 101 ? 2.400 -10.006 18.083 1.00 91.38 101 ASN A O 1
ATOM 807 N N . TYR A 1 102 ? 1.618 -8.117 17.156 1.00 85.44 102 TYR A N 1
ATOM 808 C CA . TYR A 1 102 ? 2.562 -8.069 16.035 1.00 85.44 102 TYR A CA 1
ATOM 809 C C . TYR A 1 102 ? 3.529 -6.874 16.100 1.00 85.44 102 TYR A C 1
ATOM 811 O O . TYR A 1 102 ? 4.237 -6.612 15.129 1.00 85.44 102 TYR A O 1
ATOM 819 N N . ARG A 1 103 ? 3.649 -6.180 17.248 1.00 66.44 103 ARG A N 1
ATOM 820 C CA . ARG A 1 103 ? 4.644 -5.106 17.493 1.00 66.44 103 ARG A CA 1
ATOM 821 C C . ARG A 1 103 ? 6.096 -5.599 17.614 1.00 66.44 103 ARG A C 1
ATOM 823 O O . ARG A 1 103 ? 6.832 -5.187 18.509 1.00 66.44 103 ARG A O 1
ATOM 830 N N . ARG A 1 104 ? 6.548 -6.494 16.737 1.00 57.34 104 ARG A N 1
ATOM 831 C CA . ARG A 1 104 ? 7.945 -6.951 16.707 1.00 57.34 104 ARG A CA 1
ATOM 832 C C . ARG A 1 104 ? 8.603 -6.619 15.374 1.00 57.34 104 ARG A C 1
ATOM 834 O O . ARG A 1 104 ? 8.308 -7.236 14.362 1.00 57.34 104 ARG A O 1
ATOM 841 N N . GLY A 1 105 ? 9.506 -5.638 15.456 1.00 58.47 105 GLY A N 1
ATOM 842 C CA . GLY A 1 105 ? 10.622 -5.328 14.560 1.00 58.47 105 GLY A CA 1
ATOM 843 C C . GLY A 1 105 ? 10.513 -5.833 13.129 1.00 58.47 105 GLY A C 1
ATOM 844 O O . GLY A 1 105 ? 11.028 -6.903 12.810 1.00 58.47 105 GLY A O 1
ATOM 845 N N . TYR A 1 106 ? 9.957 -5.003 12.249 1.00 49.84 106 TYR A N 1
ATOM 846 C CA . TYR A 1 106 ? 10.230 -5.136 10.827 1.00 49.84 106 TYR A CA 1
ATOM 847 C C . TYR A 1 106 ? 11.703 -4.761 10.606 1.00 49.84 106 TYR A C 1
ATOM 849 O O . TYR A 1 106 ? 12.061 -3.583 10.605 1.00 49.84 106 TYR A O 1
ATOM 857 N N . LYS A 1 107 ? 12.588 -5.757 10.470 1.00 44.69 107 LYS A N 1
ATOM 858 C CA . LYS A 1 107 ? 13.859 -5.528 9.777 1.00 44.69 107 LYS A CA 1
ATOM 859 C C . LYS A 1 107 ? 13.473 -5.184 8.344 1.00 44.69 107 LYS A C 1
ATOM 861 O O . LYS A 1 107 ? 12.982 -6.052 7.630 1.00 44.69 107 LYS A O 1
ATOM 866 N N . GLN A 1 108 ? 13.641 -3.921 7.960 1.00 41.25 108 GLN A N 1
ATOM 867 C CA . GLN A 1 108 ? 13.615 -3.524 6.558 1.00 41.25 108 GLN A CA 1
ATOM 868 C C . GLN A 1 108 ? 14.617 -4.417 5.822 1.00 41.25 108 GLN A C 1
ATOM 870 O O . GLN A 1 108 ? 15.817 -4.357 6.087 1.00 41.25 108 GLN A O 1
ATOM 875 N N . ILE A 1 109 ? 14.116 -5.312 4.974 1.00 38.97 109 ILE A N 1
ATOM 876 C CA . ILE A 1 109 ? 14.948 -5.934 3.952 1.00 38.97 109 ILE A CA 1
ATOM 877 C C . ILE A 1 109 ? 15.058 -4.869 2.865 1.00 38.97 109 ILE A C 1
ATOM 879 O O . ILE A 1 109 ? 14.033 -4.438 2.332 1.00 38.97 109 ILE A O 1
ATOM 883 N N . ALA A 1 110 ? 16.288 -4.387 2.687 1.00 36.06 110 ALA A N 1
ATOM 884 C CA . ALA A 1 110 ? 16.700 -3.455 1.646 1.00 36.06 110 ALA A CA 1
ATOM 885 C C . ALA A 1 110 ? 16.467 -4.028 0.242 1.00 36.06 110 ALA A C 1
ATOM 887 O O . ALA A 1 110 ? 16.531 -5.273 0.099 1.00 36.06 110 ALA A O 1
#

Foldseek 3Di:
DPPDDPQNVLVVCVVVVPDDDPQQAHKDFVPDDPPDDDPDPDPGGIGGPGDRDDDDLQDQQCCLVPVVCSLVVVCVVPVVVSCCSCPVVVCVVVNVVCCVPSVDDDPPPD

Secondary structure (DSSP, 8-state):
--S--HHHHHHHHHHTT----GGG--EEETTPPTT---SS---SPEEESS-S----SS--GGGGGGTTHHHHHHHHH-HHHHHIIIIIS-HHHHHHHHHHHH-S------

Solvent-accessible surface area (backbone atoms only — not comparable to full-atom values): 7031 Å² total; per-residue (Å²): 117,84,92,61,50,72,59,56,54,50,51,48,34,62,79,66,69,54,90,62,64,72,69,29,52,49,82,40,52,68,87,68,54,96,89,68,78,75,93,57,84,86,84,67,61,61,42,48,73,44,48,86,75,86,74,68,87,75,64,58,83,67,28,69,82,54,82,49,44,62,60,58,53,39,38,74,74,39,50,69,59,38,46,42,40,41,64,74,71,43,40,47,65,57,42,53,50,46,53,72,74,54,73,67,80,82,75,80,78,127

Organism: NCBI:txid154046

Sequence (110 aa):
MGFWRAQDVLRYTVEKQLEIAEPYGEVVEVGQVPGQMGGFPSCGPFKCTGEQRTGCLFCPVGCHLTSFEKFVRLKAYNPKLYDFCMEELGEKKLLSWIEKNYRRGYKQIA

Radius of gyration: 17.89 Å; Cα contacts (8 Å, |Δi|>4): 82; chains: 1; bounding box: 40×33×46 Å

pLDDT: mean 86.47, std 13.93, range [36.06, 97.75]

Mean predicted aligned error: 6.68 Å

Nearest PDB structures (foldseek):
  7l1v-assembly1_R  TM=1.776E-01  e=5.454E+00  Homo sapiens